Protein AF-A0A821MCL4-F1 (afdb_monomer_lite)

Secondary structure (DSSP, 8-state):
--BTTTTB-EEEEES--SS-HHHHHHH-GGGEEEEE--TTT-S-HHHHHHHHHHTT--GGGG--

Structure (mmCIF, N/CA/C/O backbone):
data_AF-A0A821MCL4-F1
#
_entry.id   AF-A0A821MCL4-F1
#
loop_
_atom_site.group_PDB
_atom_site.id
_atom_site.type_symbol
_atom_site.label_atom_id
_atom_site.label_alt_id
_atom_site.label_comp_id
_atom_site.label_asym_id
_atom_site.label_entity_id
_atom_site.label_seq_id
_atom_site.pdbx_PDB_ins_code
_atom_site.Cartn_x
_atom_site.Cartn_y
_atom_site.Cartn_z
_atom_site.occupancy
_atom_site.B_iso_or_equiv
_atom_site.auth_seq_id
_atom_site.auth_comp_id
_atom_site.auth_asym_id
_atom_site.auth_atom_id
_atom_site.pdbx_PDB_model_num
ATOM 1 N N . ALA A 1 1 ? 6.522 18.343 -1.044 1.00 64.06 1 ALA A N 1
ATOM 2 C CA . ALA A 1 1 ? 7.613 17.361 -0.873 1.00 64.06 1 ALA A CA 1
ATOM 3 C C . ALA A 1 1 ? 6.980 15.982 -0.822 1.00 64.06 1 ALA A C 1
ATOM 5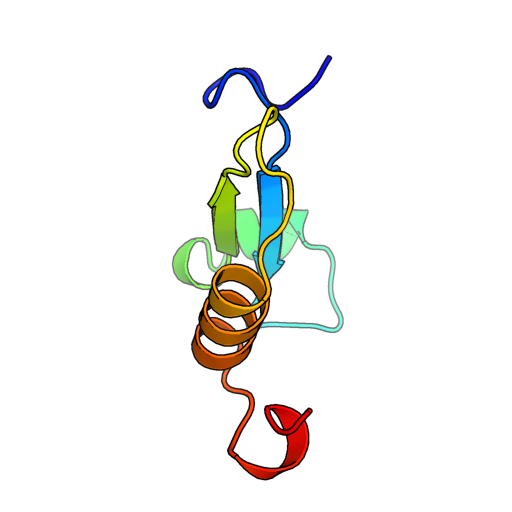 O O . ALA A 1 1 ? 5.884 15.888 -0.284 1.00 64.06 1 ALA A O 1
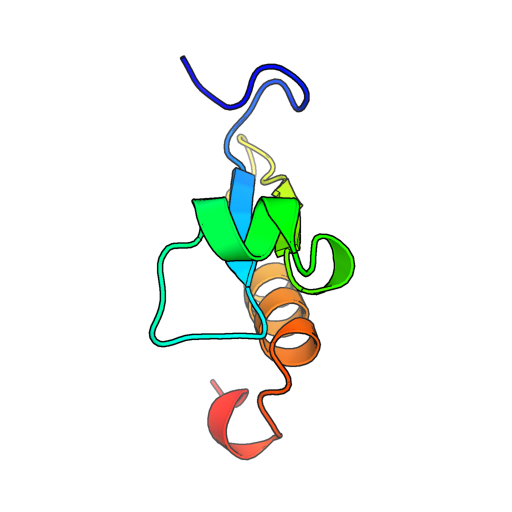ATOM 6 N N . LEU A 1 2 ? 7.623 14.972 -1.410 1.00 82.06 2 LEU A N 1
ATOM 7 C CA . LEU A 1 2 ? 7.178 13.579 -1.298 1.00 82.06 2 LEU A CA 1
ATOM 8 C C . LEU A 1 2 ? 7.379 13.069 0.136 1.00 82.06 2 LEU A C 1
ATOM 10 O O . LEU A 1 2 ? 8.004 13.760 0.949 1.00 82.06 2 LEU A O 1
ATOM 14 N N . GLU A 1 3 ? 6.826 11.897 0.445 1.00 90.38 3 GLU A N 1
ATOM 15 C CA . GLU A 1 3 ? 6.841 11.346 1.796 1.00 90.38 3 GLU A CA 1
ATOM 16 C C . GLU A 1 3 ? 8.279 11.255 2.325 1.00 90.38 3 GLU A C 1
ATOM 18 O O . GLU A 1 3 ? 9.140 10.545 1.800 1.00 90.38 3 GLU A O 1
ATOM 23 N N . ARG A 1 4 ? 8.545 12.039 3.372 1.00 91.25 4 ARG A N 1
ATOM 24 C CA . ARG A 1 4 ? 9.905 12.348 3.816 1.00 91.25 4 ARG A CA 1
ATOM 25 C C . ARG A 1 4 ? 10.585 11.148 4.449 1.00 91.25 4 ARG A C 1
ATOM 27 O O . ARG A 1 4 ? 11.799 11.028 4.333 1.00 91.25 4 ARG A O 1
ATOM 34 N N . ARG A 1 5 ? 9.822 10.273 5.109 1.00 89.06 5 ARG A N 1
ATOM 35 C CA . ARG A 1 5 ? 10.381 9.082 5.761 1.00 89.06 5 ARG A CA 1
ATOM 36 C C . ARG A 1 5 ? 10.902 8.065 4.753 1.00 89.06 5 ARG A C 1
ATOM 38 O O . ARG A 1 5 ? 11.889 7.399 5.039 1.00 89.06 5 ARG A O 1
ATOM 45 N N . PHE A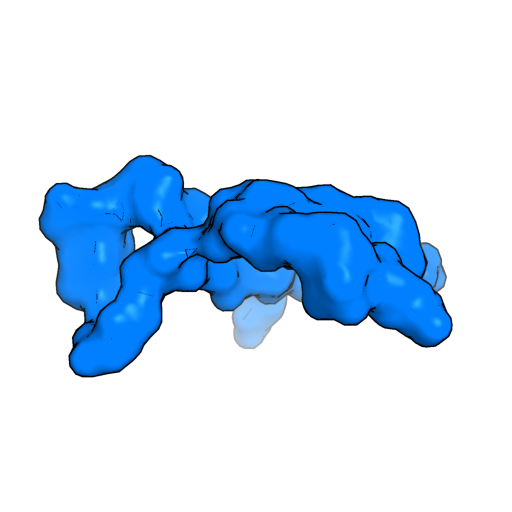 1 6 ? 10.244 7.959 3.602 1.00 88.62 6 PHE A N 1
ATOM 46 C CA . PHE A 1 6 ? 10.601 7.001 2.555 1.00 88.62 6 PHE A CA 1
ATOM 47 C C . PHE A 1 6 ? 11.472 7.620 1.456 1.00 88.62 6 PHE A C 1
ATOM 49 O O . PHE A 1 6 ? 12.095 6.890 0.694 1.00 88.62 6 PHE A O 1
ATOM 56 N N . GLY A 1 7 ? 11.550 8.953 1.380 1.00 91.38 7 GLY A N 1
ATOM 57 C CA . GLY A 1 7 ? 12.390 9.646 0.402 1.00 91.38 7 GLY A CA 1
ATOM 58 C C . GLY A 1 7 ? 11.889 9.506 -1.038 1.00 91.38 7 GLY A C 1
ATOM 59 O O . GLY A 1 7 ? 12.673 9.654 -1.970 1.00 91.38 7 GLY A O 1
ATOM 60 N N . GLY A 1 8 ? 10.597 9.230 -1.229 1.00 92.25 8 GLY A N 1
ATOM 61 C CA . GLY A 1 8 ? 10.024 8.919 -2.535 1.00 92.25 8 GLY A CA 1
ATOM 62 C C . GLY A 1 8 ? 8.495 8.855 -2.522 1.00 92.25 8 GLY A C 1
ATOM 63 O O . GLY A 1 8 ? 7.870 9.186 -1.508 1.00 92.25 8 GLY A O 1
ATOM 64 N N . PRO A 1 9 ? 7.871 8.484 -3.653 1.00 95.50 9 PRO A N 1
ATOM 65 C CA . PRO A 1 9 ? 6.431 8.279 -3.727 1.00 95.50 9 PRO A CA 1
ATOM 66 C C . PRO A 1 9 ? 6.003 7.109 -2.834 1.00 95.50 9 PRO A C 1
ATOM 68 O O . PRO A 1 9 ? 6.701 6.104 -2.715 1.00 95.50 9 PRO A O 1
ATOM 71 N N . VAL A 1 10 ? 4.840 7.241 -2.203 1.00 95.75 10 VAL A N 1
ATOM 72 C CA . VAL A 1 10 ? 4.263 6.215 -1.330 1.00 95.75 10 VAL A CA 1
ATOM 73 C C . VAL A 1 10 ? 2.772 6.150 -1.613 1.00 95.75 10 VAL A C 1
ATOM 75 O O . VAL A 1 10 ? 2.108 7.184 -1.675 1.00 95.75 10 VAL A O 1
ATOM 78 N N . ILE A 1 11 ? 2.248 4.939 -1.767 1.00 95.69 11 ILE A N 1
ATOM 79 C CA . ILE A 1 11 ? 0.811 4.687 -1.785 1.00 95.69 11 ILE A CA 1
ATOM 80 C C . ILE A 1 11 ? 0.350 4.497 -0.342 1.00 95.69 11 ILE A C 1
ATOM 82 O O . ILE A 1 11 ? 0.867 3.636 0.370 1.00 95.69 11 ILE A O 1
ATOM 86 N N . ILE A 1 12 ? -0.621 5.303 0.086 1.00 94.44 12 ILE A N 1
ATOM 87 C CA . ILE A 1 12 ? -1.269 5.183 1.394 1.00 94.44 12 ILE A CA 1
ATOM 88 C C . ILE A 1 12 ? -2.696 4.708 1.151 1.00 94.44 12 ILE A C 1
ATOM 90 O O . ILE A 1 12 ? -3.441 5.334 0.399 1.00 94.44 12 ILE A O 1
ATOM 94 N N . THR A 1 13 ? -3.061 3.583 1.753 1.00 94.31 13 THR A N 1
ATOM 95 C CA . THR A 1 13 ? -4.387 2.966 1.603 1.00 94.31 13 THR A CA 1
ATOM 96 C C . THR A 1 13 ? -4.918 2.503 2.953 1.00 94.31 13 THR A C 1
ATOM 98 O O . THR A 1 13 ? -4.156 2.391 3.910 1.00 94.31 13 THR A O 1
ATOM 101 N N . SER A 1 14 ? -6.227 2.262 3.035 1.00 95.31 14 SER A N 1
ATOM 102 C CA . SER A 1 14 ? -6.897 1.794 4.247 1.00 95.31 14 SER A CA 1
ATOM 103 C C . SER A 1 14 ? -7.828 0.630 3.931 1.00 95.31 14 SER A C 1
ATOM 105 O O . SER A 1 14 ? -8.567 0.692 2.948 1.00 95.31 14 SER A O 1
ATOM 107 N N . THR A 1 15 ? -7.835 -0.401 4.776 1.00 93.50 15 THR A N 1
ATOM 108 C CA . THR A 1 15 ? -8.821 -1.499 4.702 1.00 93.50 15 THR A CA 1
ATOM 109 C C . THR A 1 15 ? -10.226 -1.063 5.126 1.00 93.50 15 THR A C 1
ATOM 111 O O . THR A 1 15 ? -11.205 -1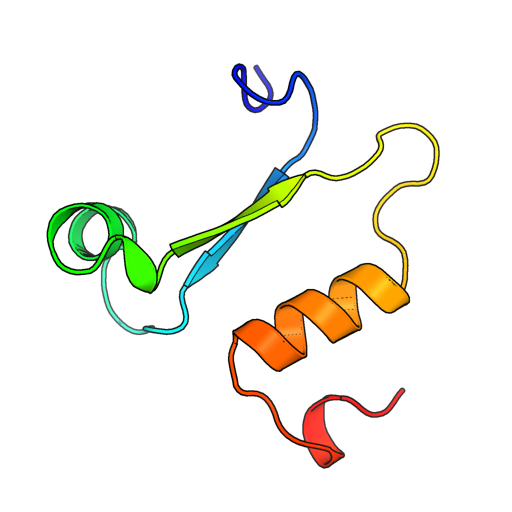.750 4.836 1.00 93.50 15 THR A O 1
ATOM 114 N N . GLN A 1 16 ? -10.341 0.091 5.786 1.00 91.25 16 GLN A N 1
ATOM 115 C CA . GLN A 1 16 ? -11.601 0.720 6.164 1.00 91.25 16 GLN A CA 1
ATOM 116 C C . GLN A 1 16 ? -11.871 1.934 5.268 1.00 91.25 16 GLN A C 1
ATOM 118 O O . GLN A 1 16 ? -11.017 2.809 5.118 1.00 91.25 16 GLN A O 1
ATOM 123 N N . GLY A 1 17 ? -13.063 1.990 4.674 1.00 88.19 17 GLY A N 1
ATOM 124 C CA . GLY A 1 17 ? -13.516 3.102 3.835 1.00 88.19 17 GLY A CA 1
ATOM 125 C C . GLY A 1 17 ? -14.769 3.777 4.393 1.00 88.19 17 GLY A C 1
ATOM 126 O O . GLY A 1 17 ? -15.433 3.238 5.273 1.00 88.19 17 GLY A O 1
ATOM 127 N N . GLY A 1 18 ? -15.115 4.947 3.847 1.00 89.75 18 GLY A N 1
ATOM 128 C CA . GLY A 1 18 ? -16.341 5.675 4.206 1.00 89.75 18 GLY A CA 1
ATOM 129 C C . GLY A 1 18 ? -16.197 6.692 5.344 1.00 89.75 18 GLY A C 1
ATOM 130 O O . GLY A 1 18 ? -17.199 7.275 5.742 1.00 89.75 18 GLY A O 1
ATOM 131 N N . THR A 1 19 ? -14.977 6.934 5.829 1.00 91.69 19 THR A N 1
ATOM 132 C CA . THR A 1 19 ? -14.654 8.023 6.764 1.00 91.69 19 THR A CA 1
ATOM 133 C C . THR A 1 19 ? -13.325 8.700 6.393 1.00 91.69 19 THR A C 1
ATOM 135 O O . THR A 1 19 ? -12.686 8.330 5.402 1.00 91.69 19 THR A O 1
ATOM 138 N N . HIS A 1 20 ? -12.922 9.707 7.165 1.00 94.06 20 HIS A N 1
ATOM 139 C CA . HIS A 1 20 ? -11.651 10.409 7.034 1.00 94.06 20 HIS A CA 1
ATOM 140 C C . HIS A 1 20 ? -10.470 9.496 7.361 1.00 94.06 20 HIS A C 1
ATOM 142 O O . HIS A 1 20 ? -10.445 8.812 8.383 1.00 94.06 20 HIS A O 1
ATOM 148 N N . ILE A 1 21 ? -9.450 9.506 6.503 1.00 93.00 21 ILE A N 1
ATOM 149 C CA . ILE A 1 21 ? -8.272 8.654 6.692 1.00 93.00 21 ILE A CA 1
ATOM 150 C C . ILE A 1 21 ? -7.452 9.075 7.917 1.00 93.00 21 ILE A C 1
ATOM 152 O 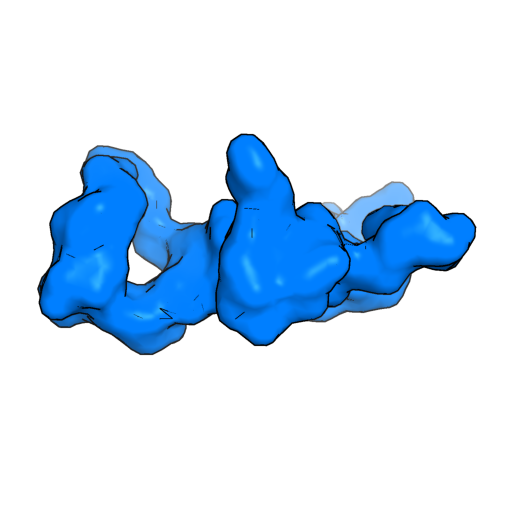O . ILE A 1 21 ? -6.785 8.247 8.528 1.00 93.00 21 ILE A O 1
ATOM 156 N N . GLU A 1 22 ? -7.527 10.347 8.303 1.00 94.31 22 GLU A N 1
ATOM 157 C CA . GLU A 1 22 ? -6.901 10.891 9.501 1.00 94.31 22 GLU A CA 1
ATOM 158 C C . GLU A 1 22 ? -7.494 10.286 10.777 1.00 94.31 22 GLU A C 1
ATOM 160 O O . GLU A 1 22 ? -6.747 9.971 11.700 1.00 94.31 22 GLU A O 1
ATOM 165 N N . GLU A 1 23 ? -8.813 10.082 10.815 1.00 95.38 23 GLU A N 1
ATOM 166 C CA . GLU A 1 23 ? -9.493 9.416 11.933 1.00 95.38 23 GLU A CA 1
ATOM 167 C C . GLU A 1 23 ? -9.068 7.952 12.011 1.00 95.38 23 GLU A C 1
ATOM 169 O O . GLU A 1 23 ? -8.658 7.485 13.070 1.00 95.38 23 GLU A O 1
ATOM 174 N N . ILE A 1 24 ? -9.044 7.255 10.870 1.00 94.12 24 ILE A N 1
ATOM 175 C CA . ILE A 1 24 ? -8.573 5.865 10.791 1.00 94.12 24 ILE A CA 1
ATOM 176 C C . ILE A 1 24 ? -7.123 5.767 11.270 1.00 94.12 24 ILE A C 1
ATOM 178 O O . ILE A 1 24 ? -6.785 4.864 12.023 1.00 94.12 24 ILE A O 1
ATOM 182 N N . ALA A 1 25 ? -6.256 6.708 10.896 1.00 94.12 25 ALA A N 1
ATOM 183 C CA . ALA A 1 25 ? -4.864 6.706 11.335 1.00 94.12 25 ALA A CA 1
ATOM 184 C C . ALA A 1 25 ? -4.702 6.863 12.859 1.00 94.12 25 ALA A C 1
ATOM 186 O O . ALA A 1 25 ? -3.684 6.433 13.404 1.00 94.12 25 ALA A O 1
ATOM 187 N N . VAL A 1 26 ? -5.677 7.472 13.541 1.00 95.50 26 VAL A N 1
ATOM 188 C CA . VAL A 1 26 ? -5.687 7.642 15.001 1.00 95.50 26 VAL A CA 1
ATOM 189 C C . VAL A 1 26 ? -6.354 6.456 15.698 1.00 95.50 26 VAL A C 1
ATOM 191 O O . VAL A 1 26 ? -5.802 5.934 16.665 1.00 95.50 26 VAL A O 1
ATOM 194 N N . GLU A 1 27 ? -7.528 6.041 15.229 1.00 95.50 27 GLU A N 1
ATOM 195 C CA . GLU A 1 27 ? -8.366 5.031 15.887 1.00 95.50 27 GLU A CA 1
ATOM 196 C C . GLU A 1 27 ? -7.985 3.594 15.504 1.00 95.50 27 GLU A C 1
ATOM 198 O O . GLU A 1 27 ? -8.021 2.700 16.349 1.00 95.50 27 GLU A O 1
ATOM 203 N N . HIS A 1 28 ? -7.578 3.388 14.249 1.00 94.25 28 HIS A N 1
ATOM 204 C CA . HIS A 1 28 ? -7.275 2.093 13.632 1.00 94.25 28 HIS A CA 1
ATOM 205 C C . HIS A 1 28 ? -5.972 2.148 12.810 1.00 94.25 28 HIS A C 1
ATOM 207 O O . HIS A 1 28 ? -5.987 1.923 11.592 1.00 94.25 28 HIS A O 1
ATOM 213 N N . PRO A 1 29 ? -4.815 2.457 13.427 1.00 93.25 29 PRO A N 1
ATOM 214 C CA . PRO A 1 29 ? -3.549 2.597 12.705 1.00 93.25 29 PRO A CA 1
ATOM 215 C C . PRO A 1 29 ? -3.145 1.330 11.933 1.00 93.25 29 PRO A C 1
ATOM 217 O O . PRO A 1 29 ? -2.431 1.419 10.936 1.00 93.25 29 PRO A O 1
ATOM 220 N N . GLU A 1 30 ? -3.611 0.152 12.354 1.00 93.56 30 GLU A N 1
ATOM 221 C CA . GLU A 1 30 ? -3.413 -1.132 11.680 1.00 93.56 30 GLU A CA 1
ATOM 222 C C . GLU A 1 30 ? -4.154 -1.257 10.344 1.00 93.56 30 GLU A C 1
ATOM 224 O O . GLU A 1 30 ? -3.756 -2.062 9.502 1.00 93.56 30 GLU A O 1
ATOM 229 N N . ALA A 1 31 ? -5.213 -0.471 10.134 1.00 94.00 31 ALA A N 1
ATOM 230 C CA . ALA A 1 31 ? -5.924 -0.432 8.864 1.00 94.00 31 ALA A CA 1
ATOM 231 C C . ALA A 1 31 ? -5.139 0.339 7.794 1.00 94.00 31 ALA A C 1
ATOM 233 O O . ALA A 1 31 ? -5.388 0.126 6.608 1.00 94.00 31 ALA A O 1
ATOM 234 N N . ILE A 1 32 ? -4.182 1.193 8.187 1.00 95.50 32 ILE A N 1
ATOM 235 C CA . ILE A 1 32 ? -3.389 2.011 7.267 1.00 95.50 32 ILE A CA 1
ATOM 236 C C . ILE A 1 32 ? -2.196 1.227 6.716 1.00 95.50 32 ILE A C 1
ATOM 238 O O . ILE A 1 32 ? -1.272 0.826 7.425 1.00 95.50 32 ILE A O 1
ATOM 242 N N . ILE A 1 33 ? -2.156 1.107 5.396 1.00 94.38 33 ILE A N 1
ATOM 243 C CA . ILE A 1 33 ? -1.084 0.466 4.646 1.00 94.38 33 ILE A CA 1
ATOM 244 C C . ILE A 1 33 ? -0.269 1.549 3.944 1.00 94.38 33 ILE A C 1
ATOM 246 O O . ILE A 1 33 ? -0.802 2.328 3.155 1.00 94.38 33 ILE A O 1
ATOM 250 N N . HIS A 1 34 ? 1.041 1.552 4.189 1.00 94.75 34 HIS A N 1
ATOM 251 C CA . HIS A 1 34 ? 2.008 2.361 3.449 1.00 94.75 34 HIS A CA 1
ATOM 252 C C . HIS A 1 34 ? 2.804 1.448 2.515 1.00 94.75 34 HIS A C 1
ATOM 254 O O . HIS A 1 34 ? 3.463 0.515 2.980 1.00 94.75 34 HIS A O 1
ATOM 260 N N . HIS A 1 35 ? 2.763 1.716 1.213 1.00 95.62 35 HIS A N 1
ATOM 261 C CA . HIS A 1 35 ? 3.518 0.971 0.207 1.00 95.62 35 HIS A CA 1
ATOM 262 C C . HIS A 1 35 ? 4.469 1.923 -0.531 1.00 95.62 35 HIS A C 1
ATOM 264 O O . HIS A 1 35 ? 4.009 2.714 -1.359 1.00 95.62 35 HIS A O 1
ATOM 270 N N . PRO A 1 36 ? 5.773 1.931 -0.194 1.00 95.19 36 PRO A N 1
ATOM 271 C CA . PRO A 1 36 ? 6.740 2.774 -0.884 1.00 95.19 36 PRO A CA 1
ATOM 272 C C . PRO A 1 36 ? 6.906 2.321 -2.335 1.00 95.19 36 PRO A C 1
ATOM 274 O O . PRO A 1 36 ? 6.878 1.127 -2.622 1.00 95.19 36 PRO A O 1
ATOM 277 N N . ILE A 1 37 ? 7.088 3.285 -3.234 1.00 95.25 37 ILE A N 1
ATOM 278 C CA . ILE A 1 37 ? 7.262 3.047 -4.666 1.00 95.25 37 ILE A CA 1
ATOM 279 C C . ILE A 1 37 ? 8.680 3.432 -5.065 1.00 95.25 37 ILE A C 1
ATOM 281 O O . ILE A 1 37 ? 9.154 4.528 -4.750 1.00 95.25 37 ILE A O 1
ATOM 285 N N . ASP A 1 38 ? 9.347 2.532 -5.781 1.00 93.31 38 ASP A N 1
ATOM 286 C CA . ASP A 1 38 ? 10.634 2.817 -6.399 1.00 93.31 38 ASP A CA 1
ATOM 287 C C . ASP A 1 38 ? 10.439 3.854 -7.518 1.00 93.31 38 ASP A C 1
ATOM 289 O O . ASP A 1 38 ? 9.604 3.706 -8.408 1.00 93.31 38 ASP A O 1
ATOM 293 N N . VAL A 1 39 ? 11.185 4.955 -7.453 1.00 92.75 39 VAL A N 1
ATOM 294 C CA . VAL A 1 39 ? 11.036 6.076 -8.3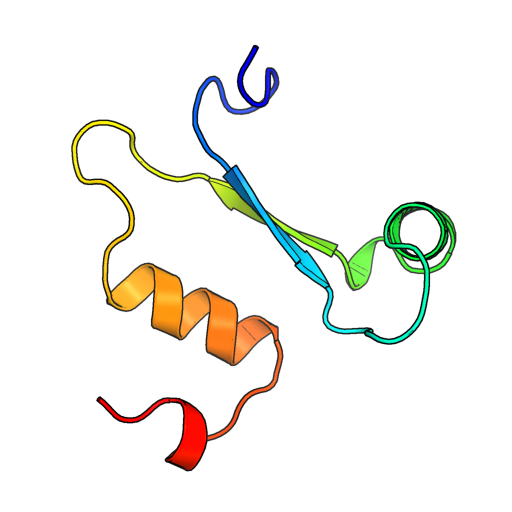94 1.00 92.75 39 VAL A CA 1
ATOM 295 C C . VAL A 1 39 ? 11.584 5.768 -9.792 1.00 92.75 39 VAL A C 1
ATOM 297 O O . VAL A 1 39 ? 11.224 6.442 -10.754 1.00 92.75 39 VAL A O 1
ATOM 300 N N . ILE A 1 40 ? 12.464 4.776 -9.909 1.00 94.69 40 ILE A N 1
ATOM 301 C CA . ILE A 1 40 ? 13.077 4.350 -11.164 1.00 94.69 40 ILE A CA 1
ATOM 302 C C . ILE A 1 40 ? 12.160 3.368 -11.888 1.00 94.69 40 ILE A C 1
ATOM 304 O O . ILE A 1 40 ? 11.929 3.531 -13.085 1.00 94.69 40 ILE A O 1
ATOM 308 N N . THR A 1 41 ? 11.633 2.362 -11.184 1.00 95.31 41 THR A N 1
ATOM 309 C CA . THR A 1 41 ? 10.775 1.328 -11.792 1.00 95.31 41 THR A CA 1
ATOM 310 C C . THR A 1 41 ? 9.288 1.680 -11.771 1.00 95.31 41 THR A C 1
ATOM 312 O O . THR A 1 41 ? 8.532 1.161 -12.590 1.00 95.31 41 THR A O 1
ATOM 315 N N . GLY A 1 42 ? 8.866 2.603 -10.904 1.00 94.50 42 GLY A N 1
ATOM 316 C CA . GLY A 1 42 ? 7.473 3.010 -10.754 1.00 94.50 42 GLY A CA 1
ATOM 317 C C . GLY A 1 42 ? 6.613 1.956 -10.052 1.00 94.50 42 GLY A C 1
ATOM 318 O O . GLY A 1 42 ? 7.116 1.052 -9.391 1.00 94.50 42 GLY A O 1
ATOM 319 N N . LEU A 1 43 ? 5.288 2.097 -10.172 1.00 95.50 43 LEU A N 1
ATOM 320 C CA . LEU A 1 43 ? 4.341 1.110 -9.652 1.00 95.50 43 LEU A CA 1
ATOM 321 C C . LEU A 1 43 ? 4.324 -0.117 -10.570 1.00 95.50 43 LEU A C 1
ATOM 323 O O . LEU A 1 43 ? 3.844 -0.031 -11.702 1.00 95.50 43 LEU A O 1
ATOM 327 N N . GLU A 1 44 ? 4.803 -1.257 -10.079 1.00 95.19 44 GLU A N 1
ATOM 328 C CA . GLU A 1 44 ? 4.745 -2.512 -10.821 1.00 95.19 44 GLU A CA 1
ATOM 329 C C . GLU A 1 44 ? 3.416 -3.241 -10.578 1.00 95.19 44 GLU A C 1
ATOM 331 O O . GLU A 1 44 ? 2.747 -3.074 -9.557 1.00 95.19 44 GLU A O 1
ATOM 336 N N . HIS A 1 45 ? 3.038 -4.126 -11.501 1.00 93.38 45 HIS A N 1
ATOM 337 C CA . HIS A 1 45 ? 1.795 -4.892 -11.383 1.00 93.38 45 HIS A CA 1
ATOM 338 C C . HIS A 1 45 ? 1.731 -5.730 -10.088 1.00 93.38 45 HIS A C 1
ATOM 340 O O . HIS A 1 45 ? 0.713 -5.752 -9.400 1.00 93.38 45 HIS A O 1
ATOM 346 N N . LYS A 1 46 ? 2.851 -6.348 -9.690 1.00 92.94 46 LYS A N 1
ATOM 347 C CA . LYS A 1 46 ? 2.966 -7.114 -8.434 1.00 92.94 46 LYS A CA 1
ATOM 348 C C . LYS A 1 46 ? 2.669 -6.273 -7.184 1.00 92.94 46 LYS A C 1
ATOM 350 O O . LYS A 1 46 ? 2.128 -6.794 -6.209 1.00 92.94 46 LYS A O 1
ATOM 355 N N . ASP A 1 47 ? 3.009 -4.983 -7.210 1.00 94.06 47 ASP A N 1
ATOM 356 C CA . ASP A 1 47 ? 2.748 -4.064 -6.103 1.00 94.06 47 ASP A CA 1
ATOM 357 C C . ASP A 1 47 ? 1.253 -3.784 -6.002 1.00 94.06 47 ASP A C 1
ATOM 359 O O . ASP A 1 47 ? 0.687 -3.848 -4.912 1.00 94.06 47 ASP A O 1
ATOM 363 N N . ALA A 1 48 ? 0.596 -3.552 -7.142 1.00 93.06 48 ALA A N 1
ATOM 364 C CA . ALA A 1 48 ? -0.848 -3.362 -7.203 1.00 93.06 48 ALA A CA 1
ATOM 365 C C . ALA A 1 48 ? -1.608 -4.595 -6.685 1.00 93.06 48 ALA A C 1
ATOM 367 O O . ALA A 1 48 ? -2.520 -4.444 -5.872 1.00 93.06 48 ALA A O 1
ATOM 368 N N . LEU A 1 49 ? -1.189 -5.806 -7.075 1.00 93.75 49 LEU A N 1
ATOM 369 C CA . LEU A 1 49 ? -1.754 -7.051 -6.544 1.00 93.75 49 LEU A CA 1
ATOM 370 C C . LEU A 1 49 ? -1.550 -7.162 -5.029 1.00 93.75 49 LEU A C 1
ATOM 372 O O . LEU A 1 49 ? -2.506 -7.404 -4.299 1.00 93.75 49 LEU A O 1
ATOM 376 N N . THR A 1 50 ? -0.335 -6.892 -4.542 1.00 93.50 50 THR A N 1
ATOM 377 C CA . THR A 1 50 ? -0.017 -6.928 -3.104 1.00 93.50 50 THR A CA 1
ATOM 378 C C . THR A 1 50 ? -0.870 -5.937 -2.306 1.00 93.50 50 THR A C 1
ATOM 380 O O . THR A 1 50 ? -1.353 -6.254 -1.219 1.00 93.50 50 THR A O 1
ATOM 383 N N . ILE A 1 51 ? -1.063 -4.718 -2.820 1.00 94.69 51 ILE A N 1
ATOM 384 C CA . ILE A 1 51 ? -1.930 -3.709 -2.198 1.00 94.69 51 ILE A CA 1
ATOM 385 C C . ILE A 1 51 ? -3.380 -4.202 -2.196 1.00 94.69 51 ILE A C 1
ATOM 387 O O . ILE A 1 51 ? -4.053 -4.107 -1.171 1.00 94.69 51 ILE A O 1
ATOM 391 N N . GLY A 1 52 ? -3.848 -4.768 -3.308 1.00 93.69 52 GLY A N 1
ATOM 392 C CA . GLY A 1 52 ? -5.206 -5.284 -3.423 1.00 93.69 52 GLY A CA 1
ATOM 393 C C . GLY A 1 52 ? -5.501 -6.434 -2.455 1.00 93.69 52 GLY A C 1
ATOM 394 O O . GLY A 1 52 ? -6.546 -6.438 -1.804 1.00 93.69 52 GLY A O 1
ATOM 395 N N . GLU A 1 53 ? -4.560 -7.362 -2.286 1.00 92.50 53 GLU A N 1
ATOM 396 C CA . GLU A 1 53 ? -4.647 -8.439 -1.293 1.00 92.50 53 GLU A CA 1
ATOM 397 C C . GLU A 1 53 ? -4.707 -7.893 0.137 1.00 92.50 53 GLU A C 1
ATOM 399 O O . GLU A 1 53 ? -5.553 -8.317 0.926 1.00 92.50 53 GLU A O 1
ATOM 404 N N . LYS A 1 54 ? -3.859 -6.909 0.474 1.00 92.31 54 LYS A N 1
ATOM 405 C CA . LYS A 1 54 ? -3.872 -6.258 1.796 1.00 92.31 54 LYS A CA 1
ATOM 406 C C . LYS A 1 54 ? -5.178 -5.512 2.070 1.00 92.31 54 LYS A C 1
ATOM 408 O O . LYS A 1 54 ? -5.604 -5.452 3.218 1.00 92.31 54 LYS A O 1
ATOM 413 N N . LEU A 1 55 ? -5.824 -4.986 1.030 1.00 93.00 55 LEU A N 1
ATOM 414 C CA . LEU A 1 55 ? -7.157 -4.380 1.098 1.00 93.00 55 LEU A CA 1
ATOM 415 C C . LEU A 1 55 ? -8.293 -5.408 1.217 1.00 93.00 55 LEU A C 1
ATOM 417 O O . LEU A 1 55 ? -9.446 -5.029 1.413 1.00 93.00 55 LEU A O 1
ATOM 421 N N . GLY A 1 56 ? -7.986 -6.704 1.136 1.00 90.88 56 GLY A N 1
ATOM 422 C CA . GLY A 1 56 ? -8.963 -7.780 1.259 1.00 90.88 56 GLY A CA 1
ATOM 423 C C . GLY A 1 56 ? -9.761 -8.045 -0.019 1.00 90.88 56 GLY A C 1
ATOM 424 O O . GLY A 1 56 ? -10.777 -8.747 0.038 1.00 90.88 56 GLY A O 1
ATOM 425 N N . PHE A 1 57 ? -9.324 -7.521 -1.171 1.00 91.31 57 PHE A N 1
ATOM 426 C CA . PHE A 1 57 ? -9.908 -7.899 -2.455 1.00 91.31 57 PHE A CA 1
ATOM 427 C C . PHE A 1 57 ? -9.645 -9.380 -2.744 1.00 91.31 57 PHE A C 1
ATOM 429 O O . PHE A 1 57 ? -8.639 -9.956 -2.335 1.00 91.31 57 PHE A O 1
ATOM 436 N N . ARG A 1 58 ? -10.596 -10.025 -3.423 1.00 86.62 58 ARG A N 1
ATOM 437 C CA . ARG A 1 58 ? -10.553 -11.462 -3.728 1.00 86.62 58 ARG A CA 1
ATOM 438 C C . ARG A 1 58 ? -10.469 -11.694 -5.224 1.00 86.62 58 ARG A C 1
ATOM 440 O O . ARG A 1 58 ? -10.837 -10.816 -5.993 1.00 86.62 58 ARG A O 1
ATOM 447 N N . ASN A 1 59 ? -10.047 -12.909 -5.579 1.00 76.00 59 ASN A N 1
ATOM 448 C CA . ASN A 1 59 ? -9.705 -13.418 -6.912 1.00 76.00 59 ASN A CA 1
ATOM 449 C C . ASN A 1 59 ? -10.352 -12.720 -8.114 1.00 76.00 59 ASN A C 1
ATOM 451 O O . ASN A 1 59 ? -9.643 -12.427 -9.062 1.00 76.00 59 ASN A O 1
ATOM 455 N N . ASP A 1 60 ? -11.657 -12.448 -8.121 1.00 77.62 60 ASP A N 1
ATOM 456 C CA . ASP A 1 60 ? -12.299 -11.817 -9.281 1.00 77.62 60 ASP A CA 1
ATOM 457 C C . ASP A 1 60 ? -11.920 -10.342 -9.482 1.00 77.62 60 ASP A C 1
ATOM 459 O O . ASP A 1 60 ? -11.867 -9.882 -10.616 1.00 77.62 60 ASP A O 1
ATOM 463 N N . ALA A 1 61 ? -11.606 -9.622 -8.405 1.00 76.38 61 ALA A N 1
ATOM 464 C CA . ALA A 1 61 ? -11.165 -8.227 -8.430 1.00 76.38 61 ALA A CA 1
ATOM 465 C C . ALA A 1 61 ? -9.639 -8.069 -8.587 1.00 76.38 61 ALA A C 1
ATOM 467 O O . ALA A 1 61 ? -9.156 -6.951 -8.729 1.00 76.38 61 ALA A O 1
ATOM 468 N N . LEU A 1 62 ? -8.890 -9.175 -8.536 1.00 78.44 62 LEU A N 1
ATOM 469 C CA . LEU A 1 62 ? -7.429 -9.216 -8.684 1.00 78.44 62 LEU A CA 1
ATOM 470 C C . LEU A 1 62 ? -6.992 -9.844 -10.021 1.00 78.44 62 LEU A C 1
ATOM 472 O O . LEU A 1 62 ? -5.821 -10.165 -10.198 1.00 78.44 62 LEU A O 1
ATOM 476 N N . LYS A 1 63 ? -7.937 -10.061 -10.945 1.00 71.50 63 LYS A N 1
ATOM 477 C CA . LYS A 1 63 ? -7.662 -10.515 -12.314 1.00 71.50 63 LYS A CA 1
ATOM 478 C C . LYS A 1 63 ? -7.276 -9.325 -13.192 1.00 71.50 63 LYS A C 1
ATOM 480 O O . LYS A 1 63 ? -7.834 -8.243 -13.025 1.00 71.50 63 LYS A O 1
ATOM 485 N N . GLU A 1 64 ? -6.337 -9.560 -14.107 1.00 61.44 64 GLU A N 1
ATOM 486 C CA . GLU A 1 64 ? -5.965 -8.629 -15.185 1.00 61.44 64 GLU A CA 1
ATOM 487 C C . GLU A 1 64 ? -7.098 -8.410 -16.197 1.00 61.44 64 GLU A C 1
ATOM 489 O O . GLU A 1 64 ? -7.816 -9.391 -16.516 1.00 61.44 64 GLU A O 1
#

Organism: NCBI:txid392030

Radius of gyration: 13.02 Å; chains: 1; bounding box: 29×31×31 Å

InterPro domains:
  IPR013650 ATP-grasp fold, succinyl-CoA synthetase-type [PF08442] (2-63)

Foldseek 3Di:
DADPVLPAHKDWFFLDDDDDVVVCCVPPVVRIDIGGADPVVGDDLVSVLVVCVSSVHDDVVSDD

pLDDT: mean 90.85, std 7.27, range [61.44, 95.75]

Sequence (64 aa):
ALERRFGGPVIITSTQGGTHIEEIAVEHPEAIIHHPIDVITGLEHKDALTIGEKLGFRNDALKE